Protein AF-A0A123TDX6-F1 (afdb_monomer_lite)

Radius of gyration: 12.39 Å; chains: 1; bounding box: 28×24×30 Å

Sequence (79 aa):
MTYTLKKELGQVFTPSNISRLMALFFQGRTYDEILDPAAGSGSLLEACMDLIDRETKLSAVEIDEDLIDILIDKGFDTS

Organism: Streptococcus suis (NCBI:txid1307)

Secondary structure (DSSP, 8-state):
-------SS---PPPHHHHHHHHGGGTT---SEEEEET-TTTHHHHHHHTTS-TTSEEEEE-S-HHHHHHHHHTT-B--

pLDDT: mean 90.3, std 10.81, range [44.72, 98.0]

InterPro domains:
  IPR003356 DNA methylase, adenine-specific [PF02384] (4-55)
  IPR029063 S-adenosyl-L-methionine-dependent methyltransferase superfamily [G3DSA:3.40.50.150] (1-72)
  IPR029063 S-adenosyl-L-methionine-dependent methyltransferase superfamily [SSF53335] (4-70)

Structure (mmCIF, N/CA/C/O backbone):
data_AF-A0A123TDX6-F1
#
_entry.id   AF-A0A123TDX6-F1
#
loop_
_atom_site.group_PDB
_atom_site.id
_atom_site.type_symbol
_atom_site.label_atom_id
_atom_site.label_alt_id
_atom_site.label_comp_id
_atom_site.label_asym_id
_atom_site.label_entity_id
_atom_site.label_seq_id
_atom_site.pdbx_PDB_ins_code
_atom_site.Cartn_x
_atom_site.Cartn_y
_atom_site.Cartn_z
_atom_site.occupancy
_atom_site.B_iso_or_equiv
_atom_site.auth_seq_id
_atom_site.auth_comp_id
_atom_site.auth_asym_id
_atom_site.auth_atom_id
_atom_site.pdbx_PDB_model_num
ATOM 1 N N . MET A 1 1 ? 3.793 15.611 -10.428 1.00 46.88 1 MET A N 1
ATOM 2 C CA . MET A 1 1 ? 4.901 14.988 -11.181 1.00 46.88 1 MET A CA 1
ATOM 3 C C . MET A 1 1 ? 4.302 13.863 -12.020 1.00 46.88 1 MET A C 1
ATOM 5 O O . MET A 1 1 ? 3.362 13.241 -11.543 1.00 46.88 1 MET A O 1
ATOM 9 N N . THR A 1 2 ? 4.740 13.644 -13.262 1.00 44.72 2 THR A N 1
ATOM 10 C CA . THR A 1 2 ? 4.220 12.539 -14.093 1.00 44.72 2 THR A CA 1
ATOM 11 C C . THR A 1 2 ? 5.207 11.382 -14.019 1.00 44.72 2 THR A C 1
ATOM 13 O O . THR A 1 2 ? 6.267 11.450 -14.637 1.00 44.72 2 THR A O 1
ATOM 16 N N . TYR A 1 3 ? 4.881 10.342 -13.254 1.00 56.31 3 TYR A N 1
ATOM 17 C CA . TYR A 1 3 ? 5.711 9.142 -13.156 1.00 56.31 3 TYR A CA 1
ATOM 18 C C . TYR A 1 3 ? 5.438 8.246 -14.362 1.00 56.31 3 TYR A C 1
ATOM 20 O O . TYR A 1 3 ? 4.294 7.871 -14.626 1.00 56.31 3 TYR A O 1
ATOM 28 N N . THR A 1 4 ? 6.480 7.920 -15.123 1.00 59.94 4 THR A N 1
ATOM 29 C CA . THR A 1 4 ? 6.373 6.907 -16.177 1.00 59.94 4 THR A CA 1
ATOM 30 C C . THR A 1 4 ? 6.745 5.572 -15.560 1.00 59.94 4 THR A C 1
ATOM 32 O O . THR A 1 4 ? 7.912 5.342 -15.268 1.00 59.94 4 THR A O 1
ATOM 35 N N . LEU A 1 5 ? 5.751 4.708 -15.347 1.00 67.06 5 LEU A N 1
ATOM 36 C CA . LEU A 1 5 ? 5.969 3.368 -14.810 1.00 67.06 5 LEU A CA 1
ATOM 37 C C . LEU A 1 5 ? 6.781 2.544 -15.814 1.00 67.06 5 LEU A C 1
ATOM 39 O O . LEU A 1 5 ? 6.275 2.157 -16.873 1.00 67.06 5 LEU A O 1
ATOM 43 N N . LYS A 1 6 ? 8.047 2.294 -15.488 1.00 68.38 6 LYS A N 1
ATOM 44 C CA . LYS A 1 6 ? 8.917 1.410 -16.261 1.00 68.38 6 LYS A CA 1
ATOM 45 C C . LYS A 1 6 ? 8.674 -0.042 -15.844 1.00 68.38 6 LYS A C 1
ATOM 47 O O . LYS A 1 6 ? 8.273 -0.326 -14.722 1.00 68.38 6 LYS A O 1
ATOM 52 N N . LYS A 1 7 ? 8.871 -0.970 -16.781 1.00 73.62 7 LYS A N 1
ATOM 53 C CA . LYS A 1 7 ? 8.737 -2.421 -16.561 1.00 73.62 7 LYS A CA 1
ATOM 54 C C . LYS A 1 7 ? 10.085 -3.105 -16.758 1.00 73.62 7 LYS A C 1
ATOM 56 O O . LYS A 1 7 ? 10.245 -3.912 -17.670 1.00 73.62 7 LYS A O 1
ATOM 61 N N . GLU A 1 8 ? 11.074 -2.708 -15.970 1.00 77.50 8 GLU A N 1
ATOM 62 C CA . GLU A 1 8 ? 12.469 -3.133 -16.152 1.00 77.50 8 GLU A CA 1
ATOM 63 C C . GLU A 1 8 ? 12.877 -4.295 -15.231 1.00 77.50 8 GLU A C 1
ATOM 65 O O . GLU A 1 8 ? 13.819 -5.016 -15.550 1.00 77.50 8 GLU A O 1
ATOM 70 N N . LEU A 1 9 ? 12.122 -4.557 -14.158 1.00 84.69 9 LEU A N 1
ATOM 71 C CA . LEU A 1 9 ? 12.391 -5.610 -13.166 1.00 84.69 9 LEU A CA 1
ATOM 72 C C . LEU A 1 9 ? 11.342 -6.736 -13.187 1.00 84.69 9 LEU A C 1
ATOM 74 O O . LEU A 1 9 ? 11.242 -7.530 -12.256 1.00 84.69 9 LEU A O 1
ATOM 78 N N . GLY A 1 10 ? 10.551 -6.826 -14.262 1.00 82.94 10 GLY A N 1
ATOM 79 C CA . GLY A 1 10 ? 9.497 -7.837 -14.409 1.00 82.94 10 GLY A CA 1
ATOM 80 C C . GLY A 1 10 ? 8.160 -7.451 -13.770 1.00 82.94 10 GLY A C 1
ATOM 81 O O . GLY A 1 10 ? 7.328 -8.323 -13.525 1.00 82.94 10 GLY A O 1
ATOM 82 N N . GLN A 1 11 ? 7.930 -6.158 -13.524 1.00 85.69 11 GLN A N 1
ATOM 83 C CA . GLN A 1 11 ? 6.715 -5.664 -12.881 1.00 85.69 11 GLN A CA 1
ATOM 84 C C . GLN A 1 11 ? 5.453 -5.954 -13.711 1.00 85.69 11 GLN A C 1
ATOM 86 O O . GLN A 1 11 ? 5.370 -5.676 -14.916 1.00 85.69 11 GLN A O 1
ATOM 91 N N . VAL A 1 12 ? 4.413 -6.431 -13.025 1.00 88.88 12 VAL A N 1
ATOM 92 C CA . VAL A 1 12 ? 3.059 -6.583 -13.563 1.00 88.88 12 VAL A CA 1
ATOM 93 C C . VAL A 1 12 ? 2.107 -5.772 -12.694 1.00 88.88 12 VAL A C 1
ATOM 95 O O . VAL A 1 12 ? 1.793 -6.156 -11.575 1.00 88.88 12 VAL A O 1
ATOM 98 N N . PHE A 1 13 ? 1.647 -4.636 -13.218 1.00 88.94 13 PHE A N 1
ATOM 99 C CA . PHE A 1 13 ? 0.744 -3.755 -12.483 1.00 88.94 13 PHE A CA 1
ATOM 100 C C . PHE A 1 13 ? -0.674 -4.324 -12.434 1.00 88.94 13 PHE A C 1
ATOM 102 O O . PHE A 1 13 ? -1.29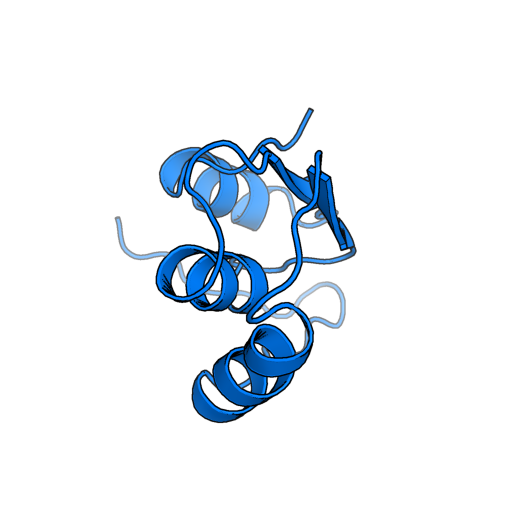0 -4.581 -13.474 1.00 88.94 13 PHE A O 1
ATOM 109 N N . THR A 1 14 ? -1.190 -4.476 -11.218 1.00 92.62 14 THR A N 1
ATOM 110 C CA . THR A 1 14 ? -2.556 -4.927 -10.954 1.00 92.62 14 THR A CA 1
ATOM 111 C C . THR A 1 14 ? -3.567 -3.860 -11.395 1.00 92.62 14 THR A C 1
ATOM 113 O O . THR A 1 14 ? -3.456 -2.702 -10.988 1.00 92.62 14 THR A O 1
ATOM 116 N N . PRO A 1 15 ? -4.571 -4.207 -12.223 1.00 93.50 15 PRO A N 1
ATOM 117 C CA . PRO A 1 15 ? -5.654 -3.290 -12.565 1.00 93.50 15 PRO A CA 1
ATOM 118 C C . PRO A 1 15 ? -6.459 -2.862 -11.330 1.00 93.50 15 PRO A C 1
ATOM 120 O O . PRO A 1 15 ? -6.732 -3.677 -10.449 1.00 93.50 15 PRO A O 1
ATOM 123 N N . SER A 1 16 ? -6.918 -1.610 -11.295 1.00 93.19 16 SER A N 1
ATOM 124 C CA . SER A 1 16 ? -7.577 -1.017 -10.117 1.00 93.19 16 SER A CA 1
ATOM 125 C C . SER A 1 16 ? -8.809 -1.786 -9.628 1.00 93.19 16 SER A C 1
ATOM 127 O O . SER A 1 16 ? -9.040 -1.891 -8.425 1.00 93.19 16 SER A O 1
ATOM 129 N N . ASN A 1 17 ? -9.589 -2.376 -10.537 1.00 95.94 17 ASN A N 1
ATOM 130 C CA . ASN A 1 17 ? -10.741 -3.205 -10.181 1.00 95.94 17 ASN A CA 1
ATOM 131 C C . ASN A 1 17 ? -10.335 -4.504 -9.465 1.00 95.94 17 ASN A C 1
ATOM 133 O O . ASN A 1 17 ? -11.074 -4.978 -8.605 1.00 95.94 17 ASN A O 1
ATOM 137 N N . ILE A 1 18 ? -9.170 -5.064 -9.798 1.00 97.75 18 ILE A N 1
ATOM 138 C CA . ILE A 1 18 ? -8.625 -6.248 -9.129 1.00 97.75 18 ILE A CA 1
ATOM 139 C C . ILE A 1 18 ? -8.041 -5.861 -7.770 1.00 97.75 18 ILE A C 1
ATOM 141 O O . ILE A 1 18 ? -8.355 -6.522 -6.784 1.00 97.75 18 ILE A O 1
ATOM 145 N N . SER A 1 19 ? -7.306 -4.748 -7.678 1.00 97.38 19 SER A N 1
ATOM 146 C CA . SER A 1 19 ? -6.817 -4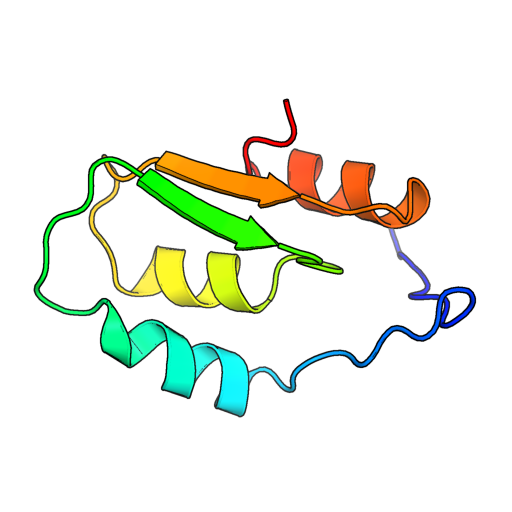.221 -6.395 1.00 97.38 19 SER A CA 1
ATOM 147 C C . SER A 1 19 ? -7.971 -3.948 -5.425 1.00 97.38 19 SER A C 1
ATOM 149 O O . SER A 1 19 ? -7.921 -4.358 -4.268 1.00 97.38 19 SER A O 1
ATOM 151 N N . ARG A 1 20 ? -9.075 -3.357 -5.908 1.00 97.00 20 ARG A N 1
ATOM 152 C CA . ARG A 1 20 ? -10.283 -3.143 -5.099 1.00 97.00 20 ARG A CA 1
ATOM 153 C C . ARG A 1 20 ? -10.928 -4.449 -4.649 1.00 97.00 20 ARG A C 1
ATOM 155 O O . ARG A 1 20 ? -11.342 -4.540 -3.499 1.00 97.00 20 ARG A O 1
ATOM 162 N N . LEU A 1 21 ? -11.012 -5.450 -5.527 1.00 97.81 21 LEU A N 1
ATOM 163 C CA . LEU A 1 21 ? -11.524 -6.772 -5.162 1.00 97.81 21 LEU A CA 1
ATOM 164 C C . LEU A 1 21 ? -10.672 -7.418 -4.060 1.00 97.81 21 LEU A C 1
ATOM 166 O O . LEU A 1 21 ? -11.226 -7.948 -3.104 1.00 97.81 21 LEU A O 1
ATOM 170 N N . MET A 1 22 ? -9.345 -7.348 -4.176 1.00 97.44 22 MET A N 1
ATOM 171 C CA . MET A 1 22 ? -8.417 -7.871 -3.170 1.00 97.44 22 MET A CA 1
ATOM 172 C C . MET A 1 22 ? -8.547 -7.128 -1.835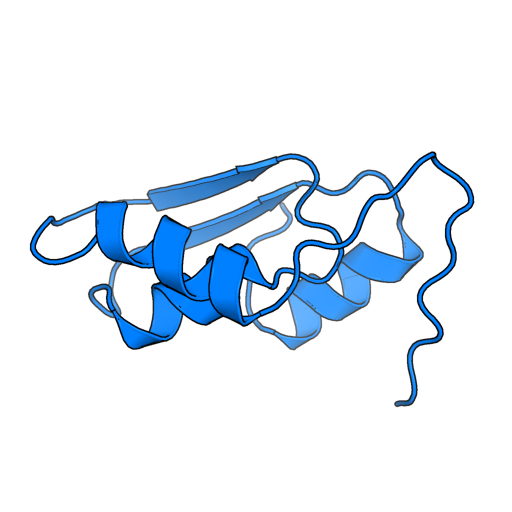 1.00 97.44 22 MET A C 1
ATOM 174 O O . MET A 1 22 ? -8.575 -7.763 -0.783 1.00 97.44 22 MET A O 1
ATOM 178 N N . ALA A 1 23 ? -8.703 -5.803 -1.864 1.00 96.62 23 ALA A N 1
ATOM 179 C CA . ALA A 1 23 ? -8.865 -4.987 -0.663 1.00 96.62 23 ALA A CA 1
ATOM 180 C C . ALA A 1 23 ? -10.128 -5.346 0.150 1.00 96.62 23 ALA A C 1
ATOM 182 O O . ALA A 1 23 ? -10.129 -5.251 1.378 1.00 96.62 23 ALA A O 1
ATOM 183 N N . LEU A 1 24 ? -11.189 -5.851 -0.495 1.00 96.69 24 LEU A N 1
ATOM 184 C CA . LEU A 1 24 ? -12.388 -6.332 0.208 1.00 96.69 24 LEU A CA 1
ATOM 185 C C . LEU A 1 24 ? -12.100 -7.505 1.160 1.00 96.69 24 LEU A C 1
ATOM 187 O O . LEU A 1 24 ? -12.874 -7.729 2.088 1.00 96.69 24 LEU A O 1
ATOM 191 N N . PHE A 1 25 ? -10.994 -8.238 0.989 1.00 95.00 25 PHE A N 1
ATOM 192 C CA . PHE A 1 25 ? -10.616 -9.319 1.910 1.00 95.00 25 PHE A CA 1
ATOM 193 C C . PHE A 1 25 ? -10.225 -8.817 3.305 1.00 95.00 25 PHE A C 1
ATOM 195 O O . PHE A 1 25 ? -10.257 -9.592 4.265 1.00 95.00 25 PHE A O 1
ATOM 202 N N . PHE A 1 26 ? -9.900 -7.530 3.423 1.00 93.00 26 PHE A N 1
ATOM 203 C CA . PHE A 1 26 ? -9.552 -6.870 4.679 1.00 93.00 26 PHE A CA 1
ATOM 204 C C . PHE A 1 26 ? -10.761 -6.182 5.335 1.00 93.00 26 PHE A C 1
ATOM 206 O O . PHE A 1 26 ? -10.694 -5.787 6.496 1.00 93.00 26 PHE A O 1
ATOM 213 N N . GLN A 1 27 ? -11.890 -6.053 4.628 1.00 91.62 27 GLN A N 1
ATOM 214 C CA . GLN A 1 27 ? -13.044 -5.302 5.116 1.00 91.62 27 GLN A CA 1
ATOM 215 C C . GLN A 1 27 ? -13.660 -5.933 6.377 1.00 91.62 27 GLN A C 1
ATOM 217 O O . GLN A 1 27 ? -13.885 -7.143 6.453 1.00 91.62 27 GLN A O 1
ATOM 222 N N . GLY A 1 28 ? -13.996 -5.087 7.357 1.00 88.12 28 GLY A N 1
ATOM 223 C CA . GLY A 1 28 ? -14.684 -5.501 8.586 1.00 88.12 28 GLY A CA 1
ATOM 224 C C . GLY A 1 28 ? -13.789 -6.216 9.600 1.00 88.12 28 GLY A C 1
ATOM 225 O O . GLY A 1 28 ? -14.296 -6.842 10.530 1.00 88.12 28 GLY A O 1
ATOM 226 N N . ARG A 1 29 ? -12.469 -6.140 9.418 1.00 88.62 29 ARG A N 1
ATOM 227 C CA . ARG A 1 29 ? -11.457 -6.658 10.338 1.00 88.62 29 ARG A CA 1
ATOM 228 C C . ARG A 1 29 ? -10.569 -5.512 10.808 1.00 88.62 29 ARG A C 1
ATOM 230 O O . ARG A 1 29 ? -10.426 -4.509 10.116 1.00 88.62 29 ARG A O 1
ATOM 237 N N . THR A 1 30 ? -9.982 -5.679 11.983 1.00 89.56 30 THR A N 1
ATOM 238 C CA . THR A 1 30 ? -9.007 -4.747 12.552 1.00 89.56 30 THR A CA 1
ATOM 239 C C . THR A 1 30 ? -7.611 -5.319 12.379 1.00 89.56 30 THR A C 1
ATOM 241 O O . THR A 1 30 ? -7.393 -6.502 12.655 1.00 89.56 30 THR A O 1
ATOM 244 N N . TYR A 1 31 ? -6.679 -4.479 11.949 1.00 93.12 31 TYR A N 1
ATOM 245 C CA . TYR A 1 31 ? -5.280 -4.835 11.755 1.00 93.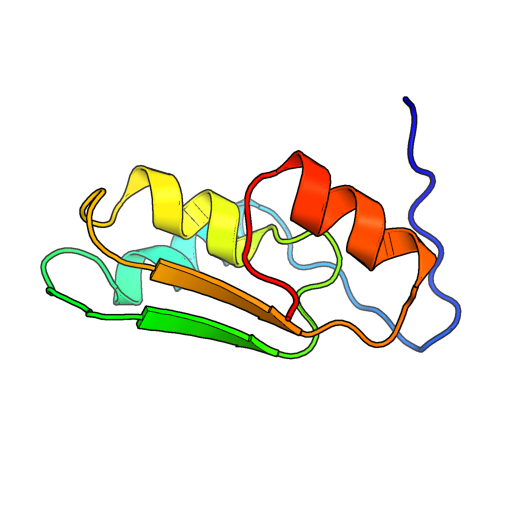12 31 TYR A CA 1
ATOM 246 C C . TYR A 1 31 ? -4.405 -3.748 12.362 1.00 93.12 31 TYR A C 1
ATOM 248 O O . TYR A 1 31 ? -4.697 -2.566 12.182 1.00 93.12 31 TYR A O 1
ATOM 256 N N . ASP A 1 32 ? -3.324 -4.146 13.027 1.00 95.31 32 ASP A N 1
ATOM 257 C CA . ASP A 1 32 ? -2.291 -3.197 13.449 1.00 95.31 32 ASP A CA 1
ATOM 258 C C . ASP A 1 32 ? -1.499 -2.701 12.227 1.00 95.31 32 ASP A C 1
ATOM 260 O O . ASP A 1 32 ? -1.226 -1.511 12.089 1.00 95.31 32 ASP A O 1
ATOM 264 N N . GLU A 1 33 ? -1.180 -3.612 11.299 1.00 95.94 33 GLU A N 1
ATOM 265 C CA . GLU A 1 33 ? -0.394 -3.328 10.099 1.00 95.94 33 GLU A CA 1
ATOM 266 C C . GLU A 1 33 ? -0.812 -4.219 8.918 1.00 95.94 33 GLU A C 1
ATOM 268 O O . GLU A 1 33 ? -1.122 -5.403 9.087 1.00 95.94 33 GLU A O 1
ATOM 273 N N . ILE A 1 34 ? -0.791 -3.651 7.711 1.00 96.56 34 ILE A N 1
ATOM 274 C CA . ILE A 1 34 ? -0.884 -4.365 6.433 1.00 96.56 34 ILE A CA 1
ATOM 275 C C . ILE A 1 34 ? 0.371 -4.041 5.626 1.00 96.56 34 ILE A C 1
ATOM 277 O O . ILE A 1 34 ? 0.696 -2.873 5.425 1.00 96.56 34 ILE A O 1
ATOM 281 N N . LEU A 1 35 ? 1.043 -5.084 5.139 1.00 97.56 35 LEU A N 1
ATOM 282 C CA . LEU A 1 35 ? 2.246 -4.976 4.321 1.00 97.56 35 LEU A CA 1
ATOM 283 C C . LEU A 1 35 ? 2.004 -5.552 2.922 1.00 97.56 35 LEU A C 1
ATOM 285 O O . LEU A 1 35 ? 1.523 -6.681 2.803 1.00 97.56 35 LEU A O 1
ATOM 289 N N . ASP A 1 36 ? 2.371 -4.797 1.885 1.00 97.06 36 ASP A N 1
ATOM 290 C CA . ASP A 1 36 ? 2.348 -5.249 0.489 1.00 97.06 36 ASP A CA 1
ATOM 291 C C . ASP A 1 36 ? 3.783 -5.415 -0.050 1.00 97.06 36 ASP A C 1
ATOM 293 O O . ASP A 1 36 ? 4.509 -4.424 -0.196 1.00 97.06 36 ASP A O 1
ATOM 297 N N . PRO A 1 37 ? 4.243 -6.654 -0.300 1.00 95.94 37 PRO A N 1
ATOM 298 C CA . PRO A 1 37 ? 5.540 -6.898 -0.912 1.00 95.94 37 PRO A CA 1
ATOM 299 C C . PRO A 1 37 ? 5.475 -6.702 -2.432 1.00 95.94 37 PRO A C 1
ATOM 301 O O . PRO A 1 37 ? 4.543 -7.173 -3.079 1.00 95.94 37 PRO A O 1
ATOM 304 N N . ALA A 1 38 ? 6.511 -6.089 -3.012 1.00 94.81 38 ALA A N 1
ATOM 305 C CA . ALA A 1 38 ? 6.529 -5.687 -4.423 1.00 94.81 38 ALA A CA 1
ATOM 306 C C . ALA A 1 38 ? 5.307 -4.819 -4.770 1.00 94.81 38 ALA A C 1
ATOM 308 O O . ALA A 1 38 ? 4.581 -5.077 -5.736 1.00 94.81 38 ALA A O 1
ATOM 309 N N . ALA A 1 39 ? 5.070 -3.804 -3.932 1.00 95.56 39 ALA A N 1
ATOM 310 C CA . ALA A 1 39 ? 3.881 -2.958 -3.982 1.00 95.56 39 ALA A CA 1
ATOM 311 C C . ALA A 1 39 ? 3.727 -2.207 -5.317 1.00 95.56 39 ALA A C 1
ATOM 313 O O . ALA A 1 39 ? 2.649 -1.678 -5.625 1.00 95.56 39 ALA A O 1
ATOM 314 N N . GLY A 1 40 ? 4.792 -2.123 -6.122 1.00 94.19 40 GLY A N 1
ATOM 315 C CA . GLY A 1 40 ? 4.840 -1.304 -7.315 1.00 94.19 40 GLY A CA 1
ATOM 316 C C . GLY A 1 40 ? 4.507 0.139 -6.954 1.00 94.19 40 GLY A C 1
ATOM 317 O O . GLY A 1 40 ? 5.127 0.741 -6.089 1.00 94.19 40 GLY A O 1
ATOM 318 N N . SER A 1 41 ? 3.466 0.693 -7.576 1.00 93.56 41 SER A N 1
ATOM 319 C CA . SER A 1 41 ? 2.973 2.038 -7.252 1.00 93.56 41 SER A CA 1
ATOM 320 C C . SER A 1 41 ? 1.955 2.087 -6.100 1.00 93.56 41 SER A C 1
ATOM 322 O O . SER A 1 41 ? 1.360 3.140 -5.869 1.00 93.56 41 SER A O 1
ATOM 324 N N . GLY A 1 42 ? 1.698 0.975 -5.403 1.00 95.62 42 GLY A N 1
ATOM 325 C CA . GLY A 1 42 ? 0.856 0.923 -4.200 1.00 95.62 42 GLY A CA 1
ATOM 326 C C . GLY A 1 42 ? -0.647 0.764 -4.447 1.00 95.62 42 GLY A C 1
ATOM 327 O O . GLY A 1 42 ? -1.449 1.080 -3.573 1.00 95.62 42 GLY A O 1
ATOM 328 N N . SER A 1 43 ? -1.064 0.283 -5.625 1.00 95.88 43 SER A N 1
ATOM 329 C CA . SER A 1 43 ? -2.492 0.232 -6.004 1.00 95.88 43 SER A CA 1
ATOM 330 C C . SER A 1 43 ? -3.380 -0.599 -5.063 1.00 95.88 43 SER A C 1
ATOM 332 O O . SER A 1 43 ? -4.572 -0.316 -4.937 1.00 95.88 43 SER A O 1
ATOM 334 N N . LEU A 1 44 ? -2.829 -1.637 -4.421 1.00 97.12 44 LEU A N 1
ATOM 335 C CA . LEU A 1 44 ? -3.553 -2.448 -3.442 1.00 97.12 44 LEU A CA 1
ATOM 336 C C . LEU A 1 44 ? -3.711 -1.699 -2.119 1.00 97.12 44 LEU A C 1
ATOM 338 O O . LEU A 1 44 ? -4.822 -1.623 -1.601 1.00 97.12 44 LEU A O 1
ATOM 342 N N . LEU A 1 45 ? -2.629 -1.113 -1.605 1.00 96.94 45 LEU A N 1
ATOM 343 C CA . LEU A 1 45 ? -2.653 -0.354 -0.356 1.00 96.94 45 LEU A CA 1
ATOM 344 C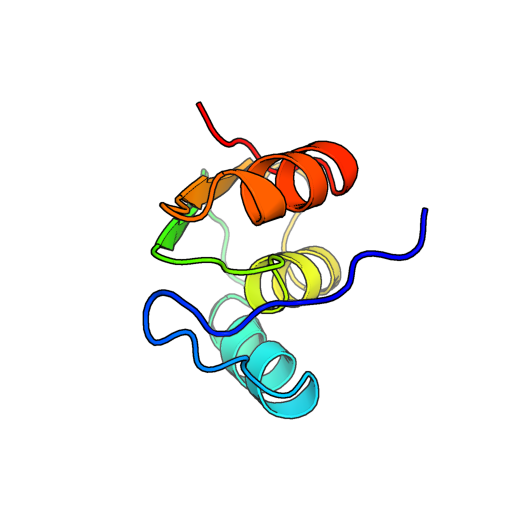 C . LEU A 1 45 ? -3.578 0.866 -0.450 1.00 96.94 45 LEU A C 1
ATOM 346 O O . LEU A 1 45 ? -4.366 1.089 0.465 1.00 96.94 45 LEU A O 1
ATOM 350 N N . GLU A 1 46 ? -3.587 1.581 -1.580 1.00 96.31 46 GLU A N 1
ATOM 351 C CA . GLU A 1 46 ? -4.568 2.650 -1.835 1.00 96.31 46 GLU A CA 1
ATOM 352 C C . GLU A 1 46 ? -6.006 2.130 -1.772 1.00 96.31 46 GLU A C 1
ATOM 354 O O . GLU A 1 46 ? -6.875 2.750 -1.164 1.00 96.31 46 GLU A O 1
ATOM 359 N N . ALA A 1 47 ? -6.274 0.966 -2.370 1.00 96.38 47 ALA A N 1
ATOM 360 C CA . ALA A 1 47 ? -7.600 0.368 -2.311 1.00 96.38 47 ALA A CA 1
ATOM 361 C C . ALA A 1 47 ? -7.983 -0.069 -0.885 1.00 96.38 47 ALA A C 1
ATOM 363 O O . ALA A 1 47 ? -9.166 -0.030 -0.539 1.00 96.38 47 ALA A O 1
ATOM 364 N N . CYS A 1 48 ? -7.008 -0.464 -0.061 1.00 96.12 48 CYS A N 1
ATOM 365 C CA . CYS A 1 48 ? -7.218 -0.760 1.352 1.00 96.12 48 CYS A CA 1
ATOM 366 C C . CYS A 1 48 ? -7.565 0.502 2.155 1.00 96.12 48 CYS A C 1
ATOM 368 O O . CYS A 1 48 ? -8.473 0.424 2.978 1.00 96.12 48 CYS A O 1
ATOM 370 N N . MET A 1 49 ? -6.943 1.660 1.886 1.00 93.38 49 MET A N 1
ATOM 371 C CA . MET A 1 49 ? -7.222 2.928 2.595 1.00 93.38 49 MET A CA 1
ATOM 372 C C . MET A 1 49 ? -8.709 3.316 2.592 1.00 93.38 49 MET A C 1
ATOM 374 O O . MET A 1 49 ? -9.202 3.884 3.562 1.00 93.38 49 MET A O 1
ATOM 378 N N . ASP A 1 50 ? -9.434 2.993 1.519 1.00 89.75 50 ASP A N 1
ATOM 379 C CA . ASP A 1 50 ? -10.870 3.269 1.390 1.00 89.75 50 ASP A CA 1
ATOM 380 C C . ASP A 1 50 ? -11.763 2.368 2.266 1.00 89.75 50 ASP A C 1
ATOM 382 O O . ASP A 1 50 ? -12.957 2.642 2.419 1.00 89.75 50 ASP A O 1
ATOM 386 N N . LEU A 1 51 ? -11.236 1.240 2.751 1.00 90.69 51 LEU A N 1
ATOM 387 C CA . LEU A 1 51 ? -12.019 0.131 3.308 1.00 90.69 51 LEU A CA 1
ATOM 388 C C . LEU A 1 51 ? -11.638 -0.250 4.742 1.00 90.69 51 LEU A C 1
ATOM 390 O O . LEU A 1 51 ? -12.435 -0.921 5.406 1.00 90.69 51 LEU A O 1
ATOM 394 N N . ILE A 1 52 ? -10.445 0.132 5.201 1.00 90.81 52 ILE A N 1
ATOM 395 C CA . ILE A 1 52 ? -9.919 -0.208 6.528 1.00 90.81 52 ILE A CA 1
ATOM 396 C C . ILE A 1 52 ? -9.966 0.988 7.487 1.00 90.81 52 ILE A C 1
ATOM 398 O O . ILE A 1 52 ? -10.212 2.126 7.085 1.00 90.81 52 ILE A O 1
ATOM 402 N N . ASP A 1 53 ? -9.740 0.715 8.772 1.00 87.81 53 ASP A N 1
ATOM 403 C CA . ASP A 1 53 ? -9.660 1.754 9.794 1.00 87.81 53 ASP A CA 1
ATOM 404 C C . ASP A 1 53 ? -8.406 2.634 9.630 1.00 87.81 53 ASP A C 1
ATOM 406 O O . ASP A 1 53 ? -7.360 2.178 9.168 1.00 87.81 53 ASP A O 1
ATOM 410 N N . ARG A 1 54 ? -8.508 3.911 10.016 1.00 86.19 54 ARG A N 1
ATOM 411 C CA . ARG A 1 54 ? -7.421 4.892 9.864 1.00 86.19 54 ARG A CA 1
ATOM 412 C C . ARG A 1 54 ? -6.229 4.643 10.785 1.00 86.19 54 ARG A C 1
ATOM 414 O O . ARG A 1 54 ? -5.178 5.230 10.548 1.00 86.19 54 ARG A O 1
ATOM 421 N N . GLU A 1 55 ? -6.391 3.840 11.831 1.00 90.69 55 GLU A N 1
ATOM 422 C CA . GLU A 1 55 ? -5.314 3.489 12.756 1.00 90.69 55 GLU A CA 1
ATOM 423 C C . GLU A 1 55 ? -4.425 2.358 12.218 1.00 90.69 55 GLU A C 1
ATOM 425 O O . GLU A 1 55 ? -3.310 2.181 12.708 1.00 90.69 55 GLU A O 1
ATOM 430 N N . THR A 1 56 ? -4.867 1.619 11.191 1.00 94.62 56 THR A N 1
ATOM 431 C CA . THR A 1 56 ? -4.058 0.559 10.578 1.00 94.62 56 THR A CA 1
ATOM 432 C C . THR A 1 56 ? -2.865 1.152 9.832 1.00 94.62 56 THR A C 1
ATOM 434 O O . THR A 1 56 ? -3.019 1.933 8.891 1.00 94.62 56 THR A O 1
ATOM 437 N N . LYS A 1 57 ? -1.659 0.719 10.205 1.00 95.69 57 LYS A N 1
ATOM 438 C CA . LYS A 1 57 ? -0.426 1.072 9.503 1.00 95.69 57 LYS A CA 1
ATOM 439 C C . LYS A 1 57 ? -0.377 0.387 8.132 1.00 95.69 57 LYS A C 1
ATOM 441 O O . LYS A 1 57 ? -0.634 -0.812 8.026 1.00 95.69 57 LYS A O 1
ATOM 446 N N . LEU A 1 58 ? -0.030 1.133 7.085 1.00 97.12 58 LEU A N 1
ATOM 447 C CA . LEU A 1 58 ? 0.137 0.608 5.728 1.00 97.12 58 LEU A CA 1
ATOM 448 C C . LEU A 1 58 ? 1.600 0.705 5.303 1.00 97.12 58 LEU A C 1
ATOM 450 O O . LEU A 1 58 ? 2.136 1.808 5.184 1.00 97.12 58 LEU A O 1
ATOM 454 N N . SER A 1 59 ? 2.211 -0.448 5.048 1.00 98.00 59 SER A N 1
ATOM 455 C CA . SER A 1 59 ? 3.633 -0.575 4.733 1.00 98.00 59 SER A CA 1
ATOM 456 C C . SER A 1 59 ? 3.827 -1.184 3.347 1.00 98.00 59 SER A C 1
ATOM 458 O O . SER A 1 59 ? 3.115 -2.107 2.946 1.00 98.00 59 SER A O 1
ATOM 460 N N . ALA A 1 60 ? 4.798 -0.673 2.604 1.00 98.00 60 ALA A N 1
ATOM 461 C CA . ALA A 1 60 ? 5.092 -1.072 1.239 1.00 98.00 60 ALA A CA 1
ATOM 462 C C . ALA A 1 60 ? 6.573 -1.421 1.105 1.00 98.00 60 ALA A C 1
ATOM 464 O O . ALA A 1 60 ? 7.438 -0.657 1.522 1.00 98.00 60 ALA A O 1
ATOM 465 N N . VAL A 1 61 ? 6.863 -2.560 0.479 1.00 97.00 61 VAL A N 1
ATOM 466 C CA . VAL A 1 61 ? 8.236 -2.944 0.132 1.00 97.00 61 VAL A CA 1
ATOM 467 C C . VAL A 1 61 ? 8.352 -2.999 -1.382 1.00 97.00 61 VAL A C 1
ATOM 469 O O . VAL A 1 61 ? 7.576 -3.697 -2.035 1.00 97.00 61 VAL A O 1
ATOM 472 N N . GLU A 1 62 ? 9.332 -2.297 -1.943 1.00 95.06 62 GLU A N 1
ATOM 473 C CA . GLU A 1 62 ? 9.589 -2.252 -3.381 1.00 95.06 62 GLU A CA 1
ATOM 474 C C . GLU A 1 62 ? 11.098 -2.224 -3.646 1.00 95.06 62 GLU A C 1
ATOM 476 O O . GLU A 1 62 ? 11.857 -1.614 -2.897 1.00 95.06 62 GLU A O 1
ATOM 481 N N . ILE A 1 63 ? 11.532 -2.944 -4.681 1.00 93.75 63 ILE A N 1
ATOM 482 C CA . ILE A 1 63 ? 12.937 -3.017 -5.099 1.00 93.75 63 ILE A CA 1
ATOM 483 C C . ILE A 1 63 ? 13.260 -1.962 -6.161 1.00 93.75 63 ILE A C 1
ATOM 485 O O . ILE A 1 63 ? 14.414 -1.568 -6.309 1.00 93.75 63 ILE A O 1
ATOM 489 N N . ASP A 1 64 ? 12.252 -1.521 -6.912 1.00 92.00 64 ASP A N 1
ATOM 490 C CA . ASP A 1 64 ? 12.372 -0.424 -7.861 1.00 92.00 64 ASP A CA 1
ATOM 491 C C . ASP A 1 64 ? 12.410 0.924 -7.127 1.00 92.00 64 ASP A C 1
ATOM 493 O O . ASP A 1 64 ? 11.380 1.443 -6.691 1.00 92.00 64 ASP A O 1
ATOM 497 N N . GLU A 1 65 ? 13.610 1.495 -7.000 1.00 90.31 65 GLU A N 1
ATOM 498 C CA . GLU A 1 65 ? 13.842 2.773 -6.316 1.00 90.31 65 GLU A CA 1
ATOM 499 C C . GLU A 1 65 ? 12.987 3.918 -6.893 1.00 90.31 65 GLU A C 1
ATOM 501 O O . GLU A 1 65 ? 12.518 4.761 -6.130 1.00 90.31 65 GLU A O 1
ATOM 506 N N . ASP A 1 66 ? 12.680 3.904 -8.200 1.00 89.06 66 ASP A N 1
ATOM 507 C CA . ASP A 1 66 ? 11.841 4.929 -8.845 1.00 89.06 66 ASP A CA 1
ATOM 508 C C . ASP A 1 66 ? 10.384 4.901 -8.325 1.00 89.06 66 ASP A C 1
ATOM 510 O O . ASP A 1 66 ? 9.652 5.891 -8.426 1.00 89.06 66 ASP A O 1
ATOM 514 N N . LEU A 1 67 ? 9.929 3.759 -7.796 1.00 92.06 67 LEU A N 1
ATOM 515 C CA . LEU A 1 67 ? 8.581 3.582 -7.253 1.00 92.06 67 LEU A CA 1
ATOM 516 C C . LEU A 1 67 ? 8.515 3.853 -5.746 1.00 92.06 67 LEU A C 1
ATOM 518 O O . LEU A 1 67 ? 7.433 4.168 -5.247 1.00 92.06 67 LEU A O 1
ATOM 522 N N . ILE A 1 68 ? 9.644 3.795 -5.033 1.00 93.69 68 ILE A N 1
ATOM 523 C CA . ILE A 1 68 ? 9.709 4.102 -3.597 1.00 93.69 68 ILE A CA 1
ATOM 524 C C . ILE A 1 68 ? 9.248 5.541 -3.338 1.00 93.69 68 ILE A C 1
ATOM 526 O O . ILE A 1 68 ? 8.386 5.757 -2.487 1.00 93.69 68 ILE A O 1
ATOM 530 N N . ASP A 1 69 ? 9.717 6.510 -4.130 1.00 92.06 69 ASP A N 1
ATOM 531 C CA . ASP A 1 69 ? 9.292 7.913 -4.008 1.00 92.06 69 ASP A CA 1
ATOM 532 C C . ASP A 1 69 ? 7.770 8.075 -4.177 1.00 92.06 69 ASP A C 1
ATOM 534 O O . ASP A 1 69 ? 7.129 8.840 -3.458 1.00 92.06 69 ASP A O 1
ATOM 538 N N . ILE A 1 70 ? 7.161 7.303 -5.087 1.00 93.69 70 ILE A N 1
ATOM 539 C CA . ILE A 1 70 ? 5.705 7.308 -5.303 1.00 93.69 70 ILE A CA 1
ATOM 540 C C . ILE A 1 70 ? 4.969 6.786 -4.066 1.00 93.69 70 ILE A C 1
ATOM 542 O O . ILE A 1 70 ? 3.912 7.307 -3.712 1.00 93.69 70 ILE A O 1
ATOM 546 N N . LEU A 1 71 ? 5.492 5.737 -3.430 1.00 95.44 71 LEU A N 1
ATOM 547 C CA . LEU A 1 71 ? 4.897 5.137 -2.237 1.00 95.44 71 LEU A CA 1
ATOM 548 C C . LEU A 1 71 ? 4.987 6.088 -1.033 1.00 95.44 71 LEU A C 1
ATOM 550 O O . LEU A 1 71 ? 3.998 6.249 -0.314 1.00 95.44 71 LEU A O 1
ATOM 554 N N . ILE A 1 72 ? 6.125 6.771 -0.870 1.00 95.19 72 ILE A N 1
ATOM 555 C CA . ILE A 1 72 ? 6.328 7.801 0.159 1.00 95.19 72 ILE A CA 1
ATOM 556 C C . ILE A 1 72 ? 5.361 8.971 -0.049 1.00 95.19 72 ILE A C 1
ATOM 558 O O . ILE A 1 72 ? 4.684 9.380 0.895 1.00 95.19 72 ILE A O 1
ATOM 562 N N . ASP A 1 73 ? 5.227 9.473 -1.281 1.00 94.38 73 ASP A N 1
ATOM 563 C CA . ASP A 1 73 ? 4.305 10.570 -1.613 1.00 94.38 73 ASP A CA 1
ATOM 564 C C . ASP A 1 73 ? 2.835 10.216 -1.323 1.00 94.38 73 ASP A C 1
ATOM 566 O O . ASP A 1 73 ? 2.020 11.091 -1.015 1.00 94.38 73 ASP A O 1
ATOM 570 N N . LYS A 1 74 ? 2.487 8.926 -1.402 1.00 93.88 74 LYS A N 1
ATOM 571 C CA . LYS A 1 74 ? 1.162 8.393 -1.045 1.00 93.88 74 LYS A CA 1
ATOM 572 C C . LYS A 1 74 ? 0.976 8.169 0.459 1.00 93.88 74 LYS A C 1
ATOM 574 O O . LYS A 1 74 ? -0.151 7.937 0.894 1.00 93.88 74 LYS A O 1
ATOM 579 N N . GLY A 1 75 ? 2.041 8.289 1.251 1.00 94.19 75 GLY A N 1
ATOM 580 C CA . GLY A 1 75 ? 2.012 8.175 2.707 1.00 94.19 75 GLY A CA 1
ATOM 581 C C . GLY A 1 75 ? 2.165 6.750 3.238 1.00 94.19 75 GLY A C 1
ATOM 582 O O . GLY A 1 75 ? 1.775 6.498 4.377 1.00 94.19 75 GLY A O 1
ATOM 583 N N . PHE A 1 76 ? 2.700 5.823 2.438 1.00 96.31 76 PHE A N 1
ATOM 584 C CA . PHE A 1 76 ? 3.016 4.471 2.903 1.00 96.31 76 PHE A CA 1
ATOM 585 C C . PHE A 1 76 ? 4.355 4.438 3.637 1.00 96.31 76 PHE A C 1
ATOM 587 O O . PHE A 1 76 ? 5.279 5.177 3.298 1.00 96.31 76 PHE A O 1
ATOM 594 N N . ASP A 1 77 ? 4.468 3.559 4.633 1.00 96.31 77 ASP A N 1
ATOM 595 C CA . ASP A 1 77 ? 5.750 3.289 5.278 1.00 96.31 77 ASP A CA 1
ATOM 596 C C . ASP A 1 77 ? 6.615 2.400 4.373 1.00 96.31 77 ASP A C 1
ATOM 598 O O . ASP A 1 77 ? 6.200 1.304 4.001 1.00 96.31 77 ASP A O 1
ATOM 602 N N . THR A 1 78 ? 7.806 2.879 4.012 1.00 93.81 78 THR A N 1
ATOM 603 C CA . THR A 1 78 ? 8.777 2.172 3.157 1.00 93.81 78 THR A CA 1
ATOM 604 C C . THR A 1 78 ? 10.106 1.902 3.877 1.00 93.81 78 THR A C 1
ATOM 606 O O . THR A 1 78 ? 11.121 1.687 3.213 1.00 93.81 78 THR A O 1
ATOM 609 N N . SER A 1 79 ? 10.117 2.010 5.214 1.00 81.25 79 SER A N 1
ATOM 610 C CA . SER A 1 79 ? 11.298 1.834 6.078 1.00 81.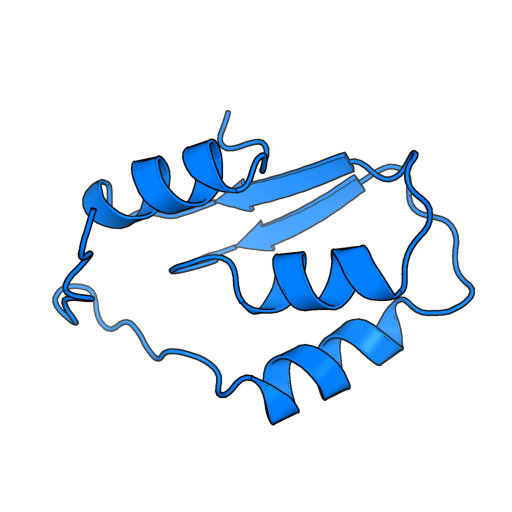25 79 SER A CA 1
ATOM 611 C C . SER A 1 79 ? 11.856 0.413 6.087 1.00 81.25 79 SER A C 1
ATOM 613 O O . SER A 1 79 ? 11.057 -0.549 6.024 1.00 81.25 79 SER A O 1
#

Foldseek 3Di:
DDQDQDCPPPDDDDDLVVLLVVLVVCAPDAAQEDEDEQCQLVSNVVSVVVGYDPNYAYAYEHPPPSNVVSCVVVPHHHD